Protein AF-A0A5N6RJF6-F1 (afdb_monomer)

Secondary structure (DSSP, 8-state):
----------------SSPPPPPPPHHHHHT-SS-HHHHHHHHHHTT-SSS--SSHHHHHHHHHHHHHHHHHHHHHHHHHHHHHHH-

Organism: NCBI:txid176857

Radius of gyration: 21.37 Å; Cα contacts (8 Å, |Δi|>4): 39; chains: 1; bounding box: 71×36×39 Å

Mean predicted aligned error: 12.12 Å

Foldseek 3Di:
DDDDDPPPDDPDDPPDPDDDDDDDAPCNVLVAPFRLVVQVVVCVVVCPDPDDDPCNSSVVRVVVRVVVCVVPVVVVVVVVVVVVVVD

InterPro domains:
  IPR002119 Histone H2A [PR00620] (22-44)
  IPR002119 Histone H2A [PR00620] (51-66)
  IPR002119 Histone H2A [PR00620] (66-79)
  IPR002119 Histone H2A [PTHR23430] (16-72)
  IPR002119 Histone H2A [SM00414] (11-85)
  IPR009072 Histone-fold [G3DSA:1.10.20.10] (9-7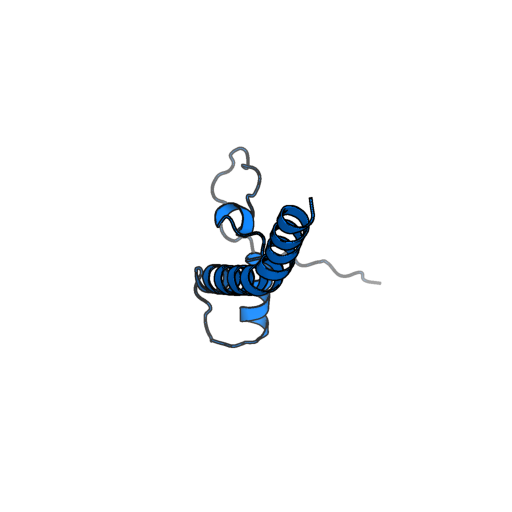6)
  IPR009072 Histone-fold [SSF47113] (9-72)
  IPR032458 Histone H2A conserved site [PS00046] (30-36)
  IPR061508 Histone H2A, histone fold [cd00074] (24-71)

Solvent-accessible surface area (backbone atoms only — not comparable to full-atom values): 5635 Å² total; per-residue (Å²): 135,88,82,79,82,84,79,84,81,76,95,75,76,88,79,67,100,61,89,79,74,82,86,76,51,66,19,69,75,66,76,44,92,42,62,21,65,59,46,43,50,46,51,61,72,66,57,80,52,100,69,81,62,86,60,53,25,51,54,54,30,51,53,54,47,49,54,52,45,63,66,53,47,57,64,56,54,49,50,53,54,53,49,63,71,74,102

pLDDT: mean 82.26, std 19.5, range [33.97, 98.25]

Nearest PDB structures (foldseek):
  8kcc-assembly1_A  TM=1.005E+00  e=2.880E-06  Arabidopsis thaliana
  9gd3-assembly1_C  TM=1.001E+00  e=8.745E-06  Xenopus laevis
  8bvw-assembly1_c  TM=9.794E-01  e=5.379E-06  Xenopus laevis
  8oos-assembly1_O  TM=9.821E-01  e=7.101E-06  Homo sapiens
  8ox1-assembly1_G  TM=9.786E-01  e=1.077E-05  Homo sapiens

Sequence (87 aa):
MEGGGKVKRGAAGRKGGGPRKKPVTRSVKAGLQFPVGRIGRYLKKGRYAQRVGTGAPVYLAAVLEYLAAEVVSPLLSLLEFFVALTI

Structure (mmCIF, N/CA/C/O backbone):
data_AF-A0A5N6RJF6-F1
#
_entry.id   AF-A0A5N6RJF6-F1
#
loop_
_atom_site.group_PDB
_atom_site.id
_atom_site.type_symbol
_atom_site.label_atom_id
_atom_site.label_alt_id
_atom_site.label_comp_id
_atom_site.label_asym_id
_atom_site.label_entity_id
_atom_site.label_seq_id
_atom_site.pdbx_PDB_ins_code
_atom_site.Cartn_x
_atom_site.Cartn_y
_atom_site.Cartn_z
_atom_site.occupancy
_atom_site.B_iso_or_equiv
_atom_site.auth_seq_id
_atom_site.auth_comp_id
_atom_site.auth_asym_id
_atom_site.auth_atom_id
_atom_site.pdbx_PDB_model_num
ATOM 1 N N . MET A 1 1 ? -37.660 -24.926 1.490 1.00 39.06 1 MET A N 1
ATOM 2 C CA . MET A 1 1 ? -36.181 -24.941 1.472 1.00 39.06 1 MET A CA 1
ATOM 3 C C . MET A 1 1 ? -35.746 -23.856 0.497 1.00 39.06 1 MET A C 1
ATOM 5 O O . MET A 1 1 ? -35.738 -24.081 -0.700 1.00 39.06 1 MET A O 1
ATOM 9 N N . GLU A 1 2 ? -35.834 -22.586 0.878 1.00 38.38 2 GLU A N 1
ATOM 10 C CA . GLU A 1 2 ? -34.824 -21.819 1.628 1.00 38.38 2 GLU A CA 1
ATOM 11 C C . GLU A 1 2 ? -33.458 -21.784 0.924 1.00 38.38 2 GLU A C 1
ATOM 13 O O . GLU A 1 2 ? -32.792 -22.802 0.773 1.00 38.38 2 GLU A O 1
ATOM 18 N N . GLY A 1 3 ? -33.071 -20.585 0.480 1.00 38.31 3 GLY A N 1
ATOM 19 C CA . GLY A 1 3 ? -31.848 -20.338 -0.280 1.00 38.31 3 GLY A CA 1
ATOM 20 C C . GLY A 1 3 ? -31.444 -18.864 -0.268 1.00 38.31 3 GLY A C 1
ATOM 21 O O . GLY A 1 3 ? -31.374 -18.230 -1.313 1.00 38.31 3 GLY A O 1
ATOM 22 N N . GLY A 1 4 ? -31.246 -18.327 0.941 1.00 34.81 4 GLY A N 1
ATOM 23 C CA . GLY A 1 4 ? -30.362 -17.209 1.301 1.00 34.81 4 GLY A CA 1
ATOM 24 C C . GLY A 1 4 ? -30.130 -16.078 0.291 1.00 34.81 4 GLY A C 1
ATOM 25 O O . GLY A 1 4 ? -29.205 -16.117 -0.522 1.00 34.81 4 GLY A O 1
ATOM 26 N N . GLY A 1 5 ? -30.873 -14.981 0.456 1.00 33.97 5 GLY A N 1
ATOM 27 C CA . GLY A 1 5 ? -30.584 -13.707 -0.194 1.00 33.97 5 GLY A CA 1
ATOM 28 C C . GLY A 1 5 ? -29.219 -13.139 0.217 1.00 33.97 5 GLY A C 1
ATOM 29 O O . GLY A 1 5 ? -28.949 -12.893 1.392 1.00 33.97 5 GLY A O 1
ATOM 30 N N . LYS A 1 6 ? -28.356 -12.852 -0.765 1.00 42.34 6 LYS A N 1
ATOM 31 C CA . LYS A 1 6 ? -27.168 -12.011 -0.555 1.00 42.34 6 LYS A CA 1
ATOM 32 C C . LYS A 1 6 ? -27.613 -10.569 -0.314 1.00 42.34 6 LYS A C 1
ATOM 34 O O . LYS A 1 6 ? -27.847 -9.808 -1.253 1.00 42.34 6 LYS A O 1
ATOM 39 N N . VAL A 1 7 ? -27.687 -10.183 0.955 1.00 43.34 7 VAL A N 1
ATOM 40 C CA . VAL A 1 7 ? -27.916 -8.801 1.384 1.00 43.34 7 VAL A CA 1
ATOM 41 C C . VAL A 1 7 ? -26.761 -7.916 0.889 1.00 43.34 7 VAL A C 1
ATOM 43 O O . VAL A 1 7 ? -25.678 -7.871 1.474 1.00 43.34 7 VAL A O 1
ATOM 46 N N . LYS A 1 8 ? -26.989 -7.181 -0.205 1.00 45.41 8 LYS A N 1
ATOM 47 C CA . LYS A 1 8 ? -26.117 -6.095 -0.678 1.00 45.41 8 LYS A CA 1
ATOM 48 C C . LYS A 1 8 ? -26.304 -4.883 0.243 1.00 45.41 8 LYS A C 1
ATOM 50 O O . LYS A 1 8 ? -27.154 -4.032 0.003 1.00 45.41 8 LYS A O 1
ATOM 55 N N . ARG A 1 9 ? -25.517 -4.801 1.319 1.00 45.62 9 ARG A N 1
ATOM 56 C CA . ARG A 1 9 ? -25.466 -3.602 2.171 1.00 45.62 9 ARG A CA 1
ATOM 57 C C . ARG A 1 9 ? -24.582 -2.521 1.548 1.00 45.62 9 ARG A C 1
ATOM 59 O O . ARG A 1 9 ? -23.419 -2.766 1.245 1.00 45.62 9 ARG A O 1
ATOM 66 N N . GLY A 1 10 ? -25.142 -1.314 1.459 1.00 39.31 10 GLY A N 1
ATOM 67 C CA . GLY A 1 10 ? -24.388 -0.061 1.490 1.00 39.31 10 GLY A CA 1
ATOM 68 C C . GLY A 1 10 ? -24.303 0.700 0.173 1.00 39.31 10 GLY A C 1
ATOM 69 O O . GLY A 1 10 ? -23.232 0.798 -0.421 1.00 39.31 10 GLY A O 1
ATOM 70 N N . ALA A 1 11 ? -25.410 1.314 -0.246 1.00 51.00 11 ALA A N 1
ATOM 71 C CA . ALA A 1 11 ? -25.389 2.442 -1.170 1.00 51.00 11 ALA A CA 1
ATOM 72 C C . ALA A 1 11 ? -24.758 3.664 -0.473 1.00 51.00 11 ALA A C 1
ATOM 74 O O . ALA A 1 11 ? -25.456 4.519 0.057 1.00 51.00 11 ALA A O 1
ATOM 75 N N . ALA A 1 12 ? -23.429 3.736 -0.445 1.00 51.31 12 ALA A N 1
ATOM 76 C CA . ALA A 1 12 ? -22.707 4.929 -0.021 1.00 51.31 12 ALA A CA 1
ATOM 77 C C . ALA A 1 12 ? -22.255 5.708 -1.264 1.00 51.31 12 ALA A C 1
ATOM 79 O O . ALA A 1 12 ? -21.364 5.274 -1.993 1.00 51.31 12 ALA A O 1
ATOM 80 N N . GLY A 1 13 ? -22.893 6.857 -1.503 1.00 50.69 13 GLY A N 1
ATOM 81 C CA . GLY A 1 13 ? -22.382 7.911 -2.383 1.00 50.69 13 GLY A CA 1
ATOM 82 C C . GLY A 1 13 ? -22.568 7.671 -3.880 1.00 50.69 13 GLY A C 1
ATOM 83 O O . GLY A 1 13 ? -21.597 7.536 -4.624 1.00 50.69 13 GLY A O 1
ATOM 84 N N . ARG A 1 14 ? -23.815 7.684 -4.363 1.00 56.19 14 ARG A N 1
ATOM 85 C CA . ARG A 1 14 ? -24.107 7.767 -5.801 1.00 56.19 14 ARG A CA 1
ATOM 86 C C . ARG A 1 14 ? -23.822 9.198 -6.277 1.00 56.19 14 ARG A C 1
ATOM 88 O O . ARG A 1 14 ? -24.732 9.995 -6.462 1.00 56.19 14 ARG A O 1
ATOM 95 N N . LYS A 1 15 ? -22.543 9.546 -6.443 1.00 56.22 15 LYS A N 1
ATOM 96 C CA . LYS A 1 15 ? -22.165 10.773 -7.149 1.00 56.22 15 LYS A CA 1
ATOM 97 C C . LYS A 1 15 ? -22.468 10.563 -8.637 1.00 56.22 15 LYS A C 1
ATOM 99 O O . LYS A 1 15 ? -21.734 9.849 -9.311 1.00 56.22 15 LYS A O 1
ATOM 10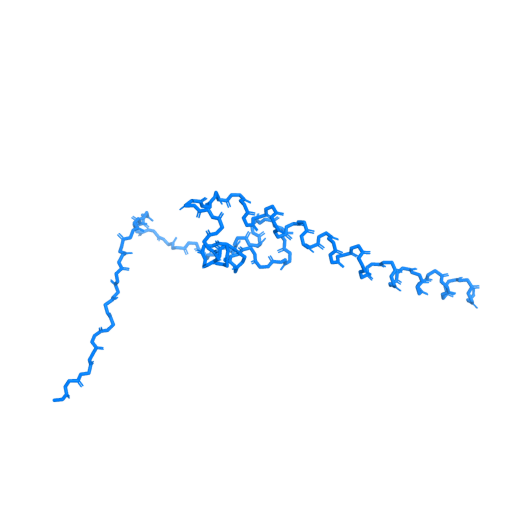4 N N . GLY A 1 16 ? -23.574 11.162 -9.081 1.00 59.38 16 GLY A N 1
ATOM 105 C CA . GLY A 1 16 ? -23.858 11.560 -10.463 1.00 59.38 16 GLY A CA 1
ATOM 106 C C . GLY A 1 16 ? -24.217 10.434 -11.431 1.00 59.38 16 GLY A C 1
ATOM 107 O O . GLY A 1 16 ? -23.367 9.633 -11.803 1.00 59.38 16 GLY A O 1
ATOM 108 N N . GLY A 1 17 ? -25.466 10.420 -11.900 1.00 62.47 17 GLY A N 1
ATOM 109 C CA . GLY A 1 17 ? -25.994 9.523 -12.937 1.00 62.47 17 GLY A CA 1
ATOM 110 C C . GLY A 1 1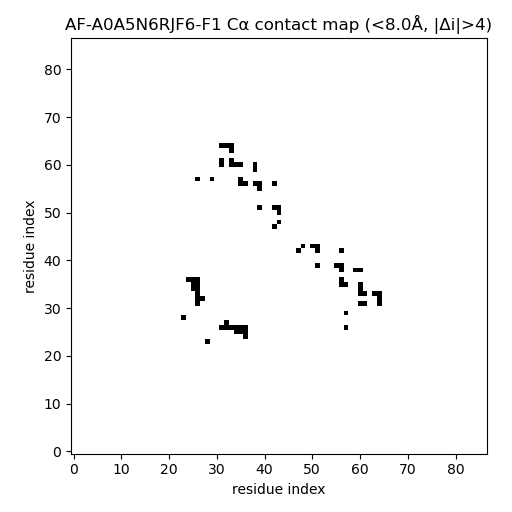7 ? -25.442 9.748 -14.353 1.00 62.47 17 GLY A C 1
ATOM 111 O O . GLY A 1 17 ? -26.177 9.566 -15.313 1.00 62.47 17 GLY A O 1
ATOM 112 N N . GLY A 1 18 ? -24.174 10.144 -14.489 1.00 77.50 18 GLY A N 1
ATOM 113 C CA . GLY A 1 18 ? -23.478 10.256 -15.772 1.00 77.50 18 GLY A CA 1
ATOM 114 C C . GLY A 1 18 ? -22.654 9.005 -16.113 1.00 77.50 18 GLY A C 1
ATOM 115 O O . GLY A 1 18 ? -22.501 8.111 -15.270 1.00 77.50 18 GLY A O 1
ATOM 116 N N . PRO A 1 19 ? -22.080 8.933 -17.329 1.00 80.81 19 PRO A N 1
ATOM 117 C CA . PRO A 1 19 ? -21.219 7.830 -17.746 1.00 80.81 19 PRO A CA 1
ATOM 118 C C . PRO A 1 19 ? -20.082 7.611 -16.740 1.00 80.81 19 PRO A C 1
ATOM 120 O O . PRO A 1 19 ? -19.287 8.510 -16.454 1.00 80.81 19 PRO A O 1
ATOM 123 N N . ARG A 1 20 ? -20.004 6.406 -16.165 1.00 79.38 20 ARG A N 1
ATOM 124 C CA . ARG A 1 20 ? -18.957 6.068 -15.194 1.00 79.38 20 ARG A CA 1
ATOM 125 C C . ARG A 1 20 ? -17.618 5.949 -15.911 1.00 79.38 20 ARG A C 1
ATOM 127 O O . ARG A 1 20 ? -17.436 5.068 -16.747 1.00 79.38 20 ARG A O 1
ATOM 134 N N . LYS A 1 21 ? -16.657 6.794 -15.529 1.00 83.81 21 LYS A N 1
ATOM 135 C CA . LYS A 1 21 ? -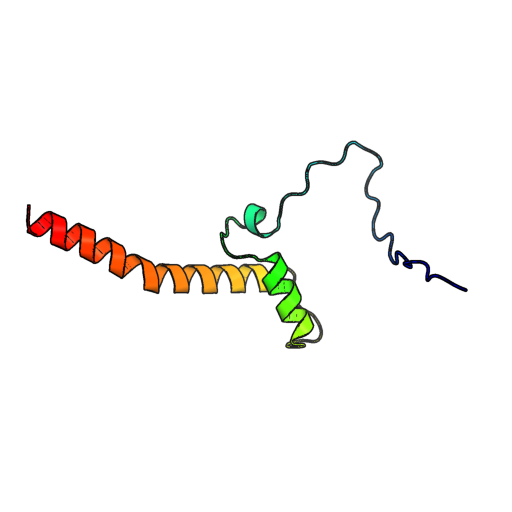15.252 6.613 -15.917 1.00 83.81 21 LYS A CA 1
ATOM 136 C C . LYS A 1 21 ? -14.766 5.243 -15.435 1.00 83.81 21 LYS A C 1
ATOM 138 O O . LYS A 1 21 ? -15.152 4.796 -14.351 1.00 83.81 21 LYS A O 1
ATOM 143 N N . LYS A 1 22 ? -13.909 4.593 -16.231 1.00 89.31 22 LYS A N 1
ATOM 144 C CA . LYS A 1 22 ? -13.286 3.321 -15.846 1.00 89.31 22 LYS A CA 1
ATOM 145 C C . LYS A 1 22 ? -12.589 3.495 -14.484 1.00 89.31 22 LYS A C 1
ATOM 147 O O . LYS A 1 22 ? -11.889 4.492 -14.291 1.00 89.31 22 LYS A O 1
ATOM 152 N N . PRO A 1 23 ? -12.797 2.579 -13.524 1.00 88.19 23 PRO A N 1
ATOM 153 C CA . PRO A 1 23 ? -12.169 2.685 -12.217 1.00 88.19 23 PRO A CA 1
ATOM 154 C C . PRO A 1 23 ? -10.652 2.530 -12.360 1.00 88.19 23 PRO A C 1
ATOM 156 O O . PRO A 1 23 ? -10.169 1.517 -12.854 1.00 88.19 23 PRO A O 1
ATOM 159 N N . VAL A 1 24 ? -9.901 3.531 -11.903 1.00 94.06 24 VAL A N 1
ATOM 160 C CA . VAL A 1 24 ? -8.437 3.464 -11.805 1.00 94.06 24 VAL A CA 1
ATOM 161 C C . VAL A 1 24 ? -8.072 2.927 -10.426 1.00 94.06 24 VAL A C 1
ATOM 163 O O . VAL A 1 24 ? -8.613 3.374 -9.410 1.00 94.06 24 VAL A O 1
ATOM 166 N N . THR A 1 25 ? -7.171 1.948 -10.375 1.00 95.25 25 THR A N 1
ATOM 167 C CA . THR A 1 25 ? -6.757 1.348 -9.104 1.00 95.25 25 THR A CA 1
ATOM 168 C C . THR A 1 25 ? -5.896 2.318 -8.297 1.00 95.25 25 THR A C 1
ATOM 170 O O . THR A 1 25 ? -5.252 3.220 -8.830 1.00 95.25 25 THR A O 1
ATOM 173 N N . ARG A 1 26 ? -5.861 2.125 -6.975 1.00 95.88 26 ARG A N 1
ATOM 174 C CA . ARG A 1 26 ? -5.031 2.956 -6.091 1.00 95.88 26 ARG A CA 1
ATOM 175 C C . ARG A 1 26 ? -3.532 2.794 -6.348 1.00 95.88 26 ARG A C 1
ATOM 177 O O . ARG A 1 26 ? -2.816 3.758 -6.139 1.00 95.88 26 ARG A O 1
ATOM 184 N N . SER A 1 27 ? -3.096 1.614 -6.791 1.00 97.50 27 SER A N 1
ATOM 185 C CA . SER A 1 27 ? -1.707 1.358 -7.192 1.00 97.50 27 SER A CA 1
ATOM 186 C C . SER A 1 27 ? -1.346 2.151 -8.441 1.00 97.50 27 SER A C 1
ATOM 188 O O . SER A 1 27 ? -0.419 2.946 -8.395 1.00 97.50 27 SER A O 1
ATOM 190 N N . VAL A 1 28 ? -2.166 2.059 -9.498 1.00 97.12 28 VAL A N 1
ATOM 191 C CA . VAL A 1 28 ? -1.958 2.827 -10.740 1.00 97.12 28 VAL A CA 1
ATOM 192 C C . VAL A 1 28 ? -1.964 4.328 -10.460 1.00 97.12 28 VAL A C 1
ATOM 194 O O . VAL A 1 28 ? -1.117 5.056 -10.958 1.00 97.12 28 VAL A O 1
ATOM 197 N N . LYS A 1 29 ? -2.878 4.801 -9.605 1.00 96.25 29 LYS A N 1
ATOM 198 C CA . LYS A 1 29 ? -2.941 6.219 -9.232 1.00 96.25 29 LYS A CA 1
ATOM 199 C C . LYS A 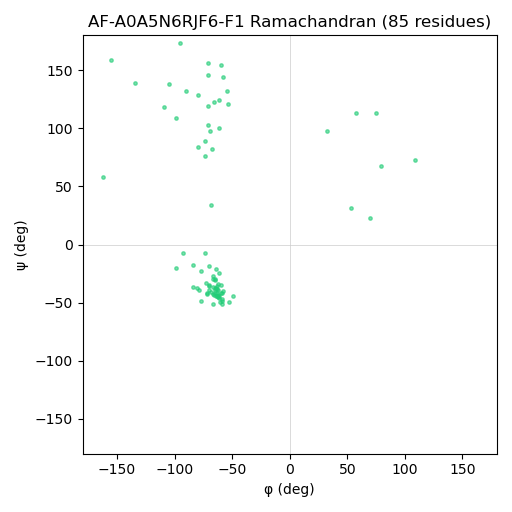1 29 ? -1.730 6.697 -8.419 1.00 96.25 29 LYS A C 1
ATOM 201 O O . LYS A 1 29 ? -1.446 7.887 -8.432 1.00 96.25 29 LYS A O 1
ATOM 206 N N . ALA A 1 30 ? -1.077 5.797 -7.687 1.00 96.62 30 ALA A N 1
ATOM 207 C CA . ALA A 1 30 ? 0.110 6.089 -6.889 1.00 96.62 30 ALA A CA 1
ATOM 208 C C . ALA A 1 30 ? 1.425 5.839 -7.648 1.00 96.62 30 ALA A C 1
ATOM 210 O O . ALA A 1 30 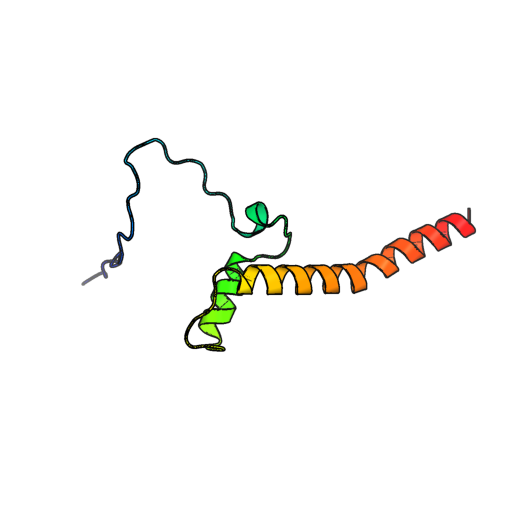? 2.476 6.156 -7.110 1.00 96.62 30 ALA A O 1
ATOM 211 N N . GLY A 1 31 ? 1.377 5.266 -8.857 1.00 97.50 31 GLY A N 1
ATOM 212 C CA . GLY A 1 31 ? 2.576 4.888 -9.610 1.00 97.50 31 GLY A CA 1
ATOM 213 C C . GLY A 1 31 ? 3.348 3.711 -9.006 1.00 97.50 31 GLY A C 1
ATOM 214 O O . GLY A 1 31 ? 4.535 3.586 -9.260 1.00 97.50 31 GLY A O 1
ATOM 215 N N . LEU A 1 32 ? 2.689 2.870 -8.204 1.00 97.25 32 LEU A N 1
ATOM 216 C CA . LEU A 1 32 ? 3.318 1.745 -7.504 1.00 97.25 32 LEU A CA 1
ATOM 217 C C . LEU A 1 32 ? 2.958 0.418 -8.172 1.00 97.25 32 LEU A C 1
ATOM 219 O O . LEU A 1 32 ? 1.781 0.185 -8.488 1.00 97.25 32 LEU A O 1
ATOM 223 N N . GLN A 1 33 ? 3.937 -0.474 -8.314 1.00 96.56 33 GLN A N 1
ATOM 224 C CA . GLN A 1 33 ? 3.710 -1.869 -8.704 1.00 96.56 33 GLN A CA 1
ATOM 225 C C . GLN A 1 33 ? 3.028 -2.650 -7.581 1.00 96.56 33 GLN A C 1
ATOM 227 O O . GLN A 1 33 ? 2.177 -3.517 -7.818 1.00 96.56 33 GLN A O 1
ATOM 232 N N . PHE A 1 34 ? 3.353 -2.324 -6.330 1.00 97.56 34 PHE A N 1
ATOM 233 C CA . PHE A 1 34 ? 2.823 -3.057 -5.191 1.00 97.56 34 PHE A CA 1
ATOM 234 C C . PHE A 1 34 ? 1.320 -2.776 -4.968 1.00 97.56 34 PHE A C 1
ATOM 236 O O . PHE A 1 34 ? 0.804 -1.672 -5.199 1.00 97.56 34 PHE A O 1
ATOM 243 N N . PRO A 1 35 ? 0.543 -3.777 -4.503 1.00 97.81 35 PRO A N 1
ATOM 244 C CA . PRO A 1 35 ? -0.914 -3.691 -4.431 1.00 97.81 35 PRO A CA 1
ATOM 245 C C . PRO A 1 35 ? -1.406 -2.885 -3.211 1.00 97.81 35 PRO A C 1
ATOM 247 O O . PRO A 1 35 ? -1.847 -3.450 -2.204 1.00 97.81 35 PRO A O 1
ATOM 250 N N . VAL A 1 36 ? -1.452 -1.555 -3.333 1.00 98.25 36 VAL A N 1
ATOM 251 C CA . VAL A 1 36 ? -1.927 -0.590 -2.315 1.00 98.25 36 VAL A CA 1
ATOM 252 C C . VAL A 1 36 ? -3.292 -0.975 -1.728 1.00 98.25 36 VAL A C 1
ATOM 254 O O . VAL A 1 36 ? -3.517 -0.917 -0.517 1.00 98.25 36 VAL A O 1
ATOM 257 N N . GLY A 1 37 ? -4.241 -1.389 -2.577 1.00 97.12 37 GLY A N 1
ATOM 258 C CA . GLY A 1 37 ? -5.587 -1.770 -2.131 1.00 97.12 37 GLY A CA 1
ATOM 259 C C . GLY A 1 37 ? -5.594 -3.000 -1.215 1.00 97.12 37 GLY A C 1
ATOM 260 O O . GLY A 1 37 ? -6.346 -3.045 -0.238 1.00 97.12 37 GLY A O 1
ATOM 261 N N . ARG A 1 38 ? -4.726 -3.978 -1.497 1.00 97.94 38 ARG A N 1
ATOM 262 C CA . ARG A 1 38 ? -4.582 -5.204 -0.700 1.00 97.94 38 ARG A CA 1
ATOM 263 C C . ARG A 1 38 ? -3.909 -4.906 0.637 1.00 97.94 38 ARG A C 1
ATOM 265 O O . ARG A 1 38 ? -4.399 -5.366 1.665 1.00 97.94 38 ARG A O 1
ATOM 272 N N . ILE A 1 39 ? -2.866 -4.079 0.623 1.00 97.75 39 ILE A N 1
ATOM 273 C CA . ILE A 1 39 ? -2.161 -3.623 1.827 1.00 97.75 39 ILE A CA 1
ATOM 274 C C . ILE A 1 39 ? -3.131 -2.899 2.766 1.00 97.75 39 ILE A C 1
ATOM 276 O O . ILE A 1 39 ? -3.242 -3.254 3.936 1.00 97.75 39 ILE A O 1
ATOM 280 N N . GLY A 1 40 ? -3.946 -1.976 2.246 1.00 97.44 40 GLY A N 1
ATOM 281 C CA . GLY A 1 40 ? -4.962 -1.290 3.052 1.00 97.44 40 GLY A CA 1
ATOM 282 C C . GLY A 1 40 ? -5.991 -2.231 3.688 1.00 97.44 40 GLY A C 1
ATOM 283 O O . GLY A 1 40 ? -6.433 -1.99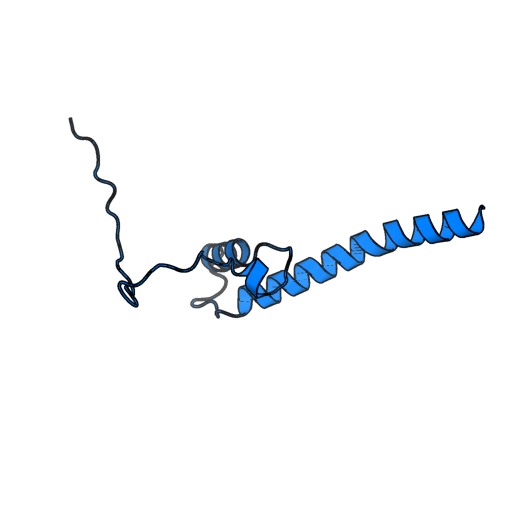5 4.814 1.00 97.44 40 GLY A O 1
ATOM 284 N N . ARG A 1 41 ? -6.361 -3.319 3.002 1.00 97.38 41 ARG A N 1
ATOM 285 C CA . ARG A 1 41 ? -7.233 -4.359 3.567 1.00 97.38 41 ARG A CA 1
ATOM 286 C C . ARG A 1 41 ? -6.546 -5.108 4.710 1.00 97.38 41 ARG A C 1
ATOM 288 O O . ARG A 1 41 ? -7.193 -5.362 5.724 1.00 97.38 41 ARG A O 1
ATOM 295 N N . TYR A 1 42 ? -5.266 -5.447 4.567 1.00 97.62 42 TYR A N 1
ATOM 296 C CA . TYR A 1 42 ? -4.512 -6.135 5.616 1.00 97.62 42 TYR A CA 1
ATOM 297 C C . TYR A 1 42 ? -4.232 -5.251 6.826 1.00 97.62 42 TYR A C 1
ATOM 299 O O . TYR A 1 42 ? -4.394 -5.733 7.941 1.00 97.62 42 TYR A O 1
ATOM 307 N N . LEU A 1 43 ? -3.978 -3.954 6.637 1.00 97.00 43 LEU A N 1
ATOM 308 C CA . LEU A 1 43 ? -3.854 -3.012 7.754 1.00 97.00 43 LEU A CA 1
ATOM 309 C C . LEU A 1 43 ? -5.123 -2.974 8.622 1.00 97.00 43 LEU A C 1
ATOM 311 O O . LEU A 1 43 ? -5.046 -2.956 9.847 1.00 97.00 43 LEU A O 1
ATOM 315 N N . LYS A 1 44 ? -6.305 -3.028 7.995 1.00 95.94 44 LYS A N 1
ATOM 316 C CA . LYS A 1 44 ? -7.586 -3.101 8.716 1.00 95.94 44 LYS A CA 1
ATOM 317 C C . LYS A 1 44 ? -7.815 -4.463 9.370 1.00 95.94 44 LYS A C 1
ATOM 319 O O . LYS A 1 44 ? -8.288 -4.520 10.500 1.00 95.94 44 LYS A O 1
ATOM 324 N N . LYS A 1 45 ? -7.490 -5.558 8.671 1.00 96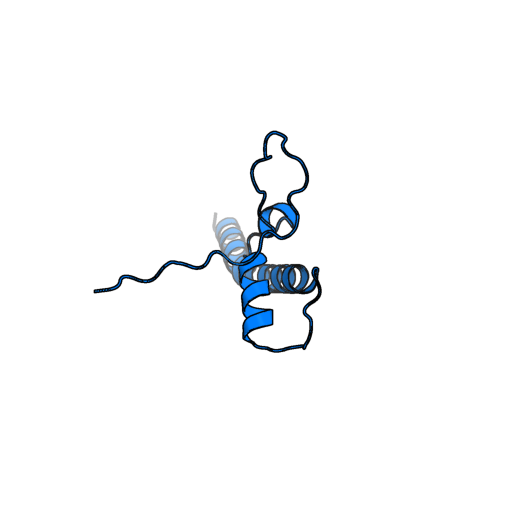.81 45 LYS A N 1
ATOM 325 C CA . LYS A 1 45 ? -7.652 -6.922 9.202 1.00 96.81 45 LYS A CA 1
ATOM 326 C C . LYS A 1 45 ? -6.739 -7.174 10.406 1.00 96.81 45 LYS A C 1
ATOM 328 O O . LYS A 1 45 ? -7.175 -7.820 11.349 1.00 96.81 45 LYS A O 1
ATOM 333 N N . GLY A 1 46 ? -5.519 -6.638 10.379 1.00 96.69 46 GLY A N 1
ATOM 334 C CA . GLY A 1 46 ? -4.537 -6.764 11.456 1.00 96.69 46 GLY A CA 1
ATOM 335 C C . GLY A 1 46 ? -4.840 -5.929 12.700 1.00 96.69 46 GLY A C 1
ATOM 336 O O . GLY A 1 46 ? -4.163 -6.102 13.702 1.00 96.69 46 GLY A O 1
ATOM 337 N N . ARG A 1 47 ? -5.856 -5.048 12.667 1.00 95.50 47 ARG A N 1
ATOM 338 C CA . ARG A 1 47 ? -6.265 -4.199 13.805 1.00 95.50 47 ARG A CA 1
ATOM 339 C C . ARG A 1 47 ? -5.113 -3.376 14.415 1.00 95.50 47 ARG A C 1
ATOM 341 O O . ARG A 1 47 ? -5.154 -3.057 15.594 1.00 95.50 47 ARG A O 1
ATOM 348 N N . TYR A 1 48 ? -4.127 -2.979 13.604 1.00 95.12 48 TYR A N 1
ATOM 349 C CA . TYR A 1 48 ? -2.953 -2.213 14.059 1.00 95.12 48 TYR A CA 1
ATOM 350 C C . TYR A 1 48 ? -3.293 -0.820 14.610 1.00 95.12 48 TYR A C 1
ATOM 352 O O . TYR A 1 48 ? -2.502 -0.227 15.331 1.00 95.12 48 TYR A O 1
ATOM 360 N N . ALA A 1 49 ? -4.460 -0.284 14.251 1.00 95.25 49 ALA A N 1
ATOM 361 C CA . ALA A 1 49 ? -4.997 0.957 14.787 1.00 95.25 49 ALA A CA 1
ATOM 362 C C . ALA A 1 49 ? -6.525 0.965 14.655 1.00 95.25 49 ALA A C 1
ATOM 364 O O . ALA A 1 49 ? -7.090 0.294 13.784 1.00 95.25 49 ALA A O 1
ATOM 365 N N . GLN A 1 50 ? -7.199 1.788 15.464 1.00 95.19 50 GLN A N 1
ATOM 366 C CA . GLN A 1 50 ? -8.651 1.988 15.375 1.00 95.19 50 GLN A CA 1
ATOM 367 C C . GLN A 1 50 ? -9.068 2.589 14.020 1.00 95.19 50 GLN A C 1
ATOM 369 O O . GLN A 1 50 ? -10.135 2.278 13.486 1.00 95.19 50 GLN A O 1
ATOM 374 N N . ARG A 1 51 ? -8.220 3.447 13.439 1.00 95.56 51 ARG A N 1
ATOM 375 C CA . ARG A 1 51 ? -8.408 4.043 12.113 1.00 95.56 51 ARG A CA 1
ATOM 376 C C . ARG A 1 51 ? -7.106 3.969 11.329 1.00 95.56 51 ARG A C 1
ATOM 378 O O . ARG A 1 51 ? -6.038 4.243 11.857 1.00 95.56 51 ARG A O 1
ATOM 385 N N . VAL A 1 52 ? -7.218 3.638 10.047 1.00 95.62 52 VAL A N 1
ATOM 386 C CA . VAL A 1 52 ? -6.092 3.627 9.107 1.00 95.62 52 VAL A CA 1
ATOM 387 C C . VAL A 1 52 ? -6.278 4.793 8.145 1.00 95.62 52 VAL A C 1
ATOM 389 O O . VAL A 1 52 ? -7.282 4.840 7.426 1.00 95.62 52 VAL A O 1
ATOM 392 N N . GLY A 1 53 ? -5.328 5.730 8.145 1.00 96.12 53 GLY A N 1
ATOM 393 C CA . GLY A 1 53 ? -5.326 6.879 7.240 1.00 96.12 53 GLY A CA 1
ATOM 394 C C . GLY A 1 53 ? -5.306 6.460 5.768 1.00 96.12 53 GLY A C 1
ATOM 395 O O . GLY A 1 53 ? -4.832 5.380 5.408 1.00 96.12 53 GLY A O 1
ATOM 396 N N . THR A 1 54 ? -5.816 7.316 4.882 1.00 94.00 54 THR A N 1
ATOM 397 C CA . THR A 1 54 ? -5.881 7.016 3.442 1.00 94.00 54 THR A CA 1
ATOM 398 C C . THR A 1 54 ? -4.493 6.853 2.824 1.00 94.00 54 THR A C 1
ATOM 400 O O . THR A 1 54 ? -4.329 5.976 1.977 1.00 94.00 54 THR A O 1
ATOM 403 N N . GLY A 1 55 ? -3.499 7.625 3.274 1.00 96.94 55 GLY A N 1
ATOM 404 C CA . GLY A 1 55 ? -2.110 7.557 2.806 1.00 96.94 55 GLY A CA 1
ATOM 405 C C . GLY A 1 55 ? -1.296 6.381 3.355 1.00 96.94 55 GLY A C 1
ATOM 406 O O . GLY A 1 55 ? -0.366 5.937 2.693 1.00 96.94 55 GLY A O 1
ATOM 407 N N . ALA A 1 56 ? -1.678 5.807 4.500 1.00 97.75 56 ALA A N 1
ATOM 408 C CA . ALA A 1 56 ? -0.924 4.730 5.153 1.00 97.75 56 ALA A CA 1
ATOM 409 C C . ALA A 1 56 ? -0.606 3.529 4.232 1.00 97.75 56 ALA A C 1
ATOM 411 O O . ALA A 1 56 ? 0.560 3.152 4.131 1.00 97.75 56 ALA A O 1
ATOM 412 N N . PRO A 1 57 ? -1.572 2.942 3.493 1.00 97.75 57 PRO A N 1
ATOM 413 C CA . PRO A 1 57 ? -1.258 1.845 2.579 1.00 97.75 57 PRO A CA 1
ATOM 414 C C . PRO A 1 57 ? -0.457 2.263 1.342 1.00 97.75 57 PRO A C 1
ATOM 416 O O . PRO A 1 57 ? 0.088 1.387 0.684 1.00 97.75 57 PRO A O 1
ATOM 419 N N . VAL A 1 58 ? -0.423 3.554 0.989 1.00 98.19 58 VAL A N 1
ATOM 420 C CA . VAL A 1 58 ? 0.403 4.058 -0.123 1.00 98.19 58 VAL A CA 1
ATOM 421 C C . VAL A 1 58 ? 1.852 4.145 0.334 1.00 98.19 58 VAL A C 1
ATOM 423 O O . VAL A 1 58 ? 2.724 3.599 -0.327 1.00 98.19 58 VAL A O 1
ATOM 426 N N . TYR A 1 59 ? 2.082 4.750 1.501 1.00 98.06 59 TYR A N 1
ATOM 427 C CA . TYR A 1 59 ? 3.412 4.858 2.090 1.00 98.06 59 TYR A CA 1
ATOM 428 C C . TYR A 1 59 ? 4.034 3.479 2.330 1.00 98.06 59 TYR A C 1
ATOM 430 O O . TYR A 1 59 ? 5.139 3.211 1.874 1.00 98.06 59 TYR A O 1
ATOM 438 N N . LEU A 1 60 ? 3.286 2.563 2.954 1.00 97.88 60 LEU A N 1
ATOM 439 C CA . LEU A 1 60 ? 3.776 1.207 3.192 1.00 97.88 60 LEU A CA 1
ATOM 440 C C . LEU A 1 60 ? 4.066 0.455 1.884 1.00 97.88 60 LEU A C 1
ATOM 442 O O . LEU A 1 60 ? 5.056 -0.260 1.803 1.00 97.88 60 LEU A O 1
ATOM 446 N N . ALA A 1 61 ? 3.229 0.617 0.855 1.00 98.06 61 ALA A N 1
ATOM 447 C CA . ALA A 1 61 ? 3.488 0.010 -0.448 1.00 98.06 61 ALA A CA 1
ATOM 448 C C . ALA A 1 61 ? 4.779 0.545 -1.079 1.00 98.06 61 ALA A C 1
ATOM 450 O O . ALA A 1 61 ? 5.568 -0.255 -1.564 1.00 98.06 61 ALA A O 1
ATOM 451 N N . ALA A 1 62 ? 5.008 1.859 -1.019 1.00 98.00 62 ALA A N 1
ATOM 452 C CA . ALA A 1 62 ? 6.205 2.489 -1.565 1.00 98.00 62 ALA A CA 1
ATOM 453 C C . ALA A 1 62 ? 7.483 2.008 -0.864 1.00 98.00 62 ALA A C 1
ATOM 455 O O . ALA A 1 62 ? 8.447 1.661 -1.534 1.00 98.00 62 ALA A O 1
ATOM 456 N N . VAL A 1 63 ? 7.477 1.922 0.471 1.00 97.69 63 VAL A N 1
ATOM 457 C CA . VAL A 1 63 ? 8.634 1.424 1.234 1.00 97.69 63 VAL A CA 1
ATOM 458 C C . VAL A 1 63 ? 8.918 -0.043 0.911 1.00 97.69 63 VAL A C 1
ATOM 460 O O . VAL A 1 63 ? 10.065 -0.412 0.690 1.00 97.69 63 VAL A O 1
ATOM 463 N N . LEU A 1 64 ? 7.885 -0.887 0.847 1.00 96.12 64 LEU A N 1
ATOM 464 C CA . LEU A 1 64 ? 8.061 -2.300 0.503 1.00 96.12 64 LEU A CA 1
ATOM 465 C C . LEU A 1 64 ? 8.565 -2.492 -0.933 1.00 96.12 64 LEU A C 1
ATOM 467 O O . LEU A 1 64 ? 9.391 -3.367 -1.172 1.00 96.12 64 LEU A O 1
ATOM 471 N N . GLU A 1 65 ? 8.072 -1.688 -1.874 1.00 95.50 65 GLU A N 1
ATOM 472 C CA . GLU A 1 65 ? 8.515 -1.712 -3.268 1.00 95.50 65 GLU A CA 1
ATOM 473 C C . GLU A 1 65 ? 9.970 -1.259 -3.395 1.00 95.50 65 GLU A C 1
ATOM 475 O O . GLU A 1 65 ? 10.756 -1.927 -4.060 1.00 95.50 65 GLU A O 1
ATOM 480 N N . TYR A 1 66 ? 10.342 -0.190 -2.688 1.00 95.12 66 TYR A N 1
ATOM 481 C CA . TYR A 1 66 ? 11.717 0.292 -2.613 1.00 95.12 66 TYR A CA 1
ATOM 482 C C . TYR A 1 66 ? 12.667 -0.779 -2.063 1.00 95.12 66 TYR A C 1
ATOM 484 O O . TYR A 1 66 ? 13.652 -1.109 -2.713 1.00 95.12 66 TYR A O 1
ATOM 492 N N . LEU A 1 67 ? 12.341 -1.387 -0.919 1.00 94.06 67 LEU A N 1
ATOM 493 C CA . LEU A 1 67 ? 13.186 -2.426 -0.320 1.00 94.06 67 LEU A CA 1
ATOM 494 C C . LEU A 1 67 ? 13.304 -3.664 -1.219 1.00 94.06 67 LEU A C 1
ATOM 496 O O . LEU A 1 67 ? 14.375 -4.255 -1.326 1.00 94.06 67 LEU A O 1
ATOM 500 N N . ALA A 1 68 ? 12.217 -4.061 -1.886 1.00 91.81 68 ALA A N 1
ATOM 501 C CA . ALA A 1 68 ? 12.258 -5.168 -2.836 1.00 91.81 68 ALA A CA 1
ATOM 502 C C . ALA A 1 68 ? 13.149 -4.839 -4.043 1.00 91.81 68 ALA A C 1
ATOM 504 O O . ALA A 1 68 ? 13.929 -5.688 -4.474 1.00 91.81 68 ALA A O 1
ATOM 505 N N . ALA A 1 69 ? 13.064 -3.612 -4.562 1.00 89.94 69 ALA A N 1
ATOM 506 C CA . ALA A 1 69 ? 13.931 -3.147 -5.635 1.00 89.94 69 ALA A CA 1
ATOM 507 C C . ALA A 1 69 ? 15.399 -3.109 -5.193 1.00 89.94 69 ALA A C 1
ATOM 509 O O . ALA A 1 69 ? 16.256 -3.568 -5.935 1.00 89.94 69 ALA A O 1
ATOM 510 N N . GLU A 1 70 ? 15.699 -2.647 -3.981 1.00 85.50 70 GLU A N 1
ATOM 511 C CA . GLU A 1 70 ? 17.070 -2.564 -3.472 1.00 85.50 70 GLU A CA 1
ATOM 512 C C . GLU A 1 70 ? 17.720 -3.939 -3.260 1.00 85.50 70 GLU A C 1
ATOM 514 O O . GLU A 1 70 ? 18.922 -4.077 -3.445 1.00 85.50 70 GLU A O 1
ATOM 519 N N . VAL A 1 71 ? 16.948 -4.983 -2.944 1.00 83.88 71 VAL A N 1
ATOM 520 C CA . VAL A 1 71 ? 17.484 -6.352 -2.830 1.00 83.88 71 VAL A CA 1
ATOM 521 C C . VAL A 1 71 ? 17.642 -7.020 -4.203 1.00 83.88 71 VAL A C 1
ATOM 523 O O . VAL A 1 71 ? 18.601 -7.757 -4.426 1.00 83.88 71 VAL A O 1
ATOM 526 N N . VAL A 1 72 ? 16.719 -6.775 -5.138 1.00 79.19 72 VAL A N 1
ATOM 527 C CA . VAL A 1 72 ? 16.712 -7.430 -6.462 1.00 79.19 72 VAL A CA 1
ATOM 528 C C . VAL A 1 72 ? 17.623 -6.724 -7.475 1.00 79.19 72 VAL A C 1
ATOM 530 O O . VAL A 1 72 ? 18.270 -7.382 -8.287 1.00 79.19 72 VAL A O 1
ATOM 533 N N . SER A 1 73 ? 17.704 -5.394 -7.435 1.00 77.50 73 SER A N 1
ATOM 534 C CA . SER A 1 73 ? 18.468 -4.578 -8.385 1.00 77.50 73 SER A CA 1
ATOM 535 C C . SER A 1 73 ? 19.981 -4.846 -8.399 1.00 77.50 73 SER A C 1
ATOM 537 O O . SER A 1 73 ? 20.518 -4.977 -9.500 1.00 77.50 73 SER A O 1
ATOM 539 N N . PRO A 1 74 ? 20.702 -4.944 -7.262 1.00 75.94 74 PRO A N 1
ATOM 540 C CA . PRO A 1 74 ? 22.152 -5.121 -7.290 1.00 75.94 74 PRO A CA 1
ATOM 541 C C . PRO A 1 74 ? 22.563 -6.459 -7.907 1.00 75.94 74 PRO A C 1
ATOM 543 O O . PRO A 1 74 ? 23.610 -6.531 -8.537 1.00 75.94 74 PRO A O 1
ATOM 546 N N . LEU A 1 75 ? 21.732 -7.500 -7.793 1.00 70.88 75 LEU A N 1
ATOM 547 C CA . LEU A 1 75 ? 21.996 -8.810 -8.399 1.00 70.88 75 LEU A CA 1
ATOM 548 C C . LEU A 1 75 ? 21.975 -8.756 -9.932 1.00 70.88 75 LEU A C 1
ATOM 550 O O . LEU A 1 75 ? 22.775 -9.426 -10.580 1.00 70.88 75 LEU A O 1
ATOM 554 N N . LEU A 1 76 ? 21.090 -7.943 -10.511 1.00 70.94 76 LEU A N 1
ATOM 555 C CA . LEU A 1 76 ? 20.993 -7.784 -11.961 1.00 70.94 76 LEU A CA 1
ATOM 556 C C . LEU A 1 76 ? 22.085 -6.850 -12.500 1.00 70.94 76 LEU A C 1
ATOM 558 O O . LEU A 1 76 ? 22.680 -7.133 -13.537 1.00 70.94 76 LEU A O 1
ATOM 562 N N . SER A 1 77 ? 22.397 -5.770 -11.776 1.00 76.81 77 SER A N 1
ATOM 563 C CA . SER A 1 77 ? 23.426 -4.817 -12.202 1.00 76.81 77 SER A CA 1
ATOM 564 C C . SER A 1 77 ? 24.846 -5.363 -12.051 1.00 76.81 77 SER A C 1
ATOM 566 O O . SER A 1 77 ? 25.705 -5.029 -12.861 1.00 76.81 77 SER A O 1
ATOM 568 N N . LEU A 1 78 ? 25.111 -6.208 -11.044 1.00 77.31 78 LEU A N 1
ATOM 569 C CA . LEU A 1 78 ? 26.402 -6.893 -10.935 1.00 77.31 78 LEU A CA 1
ATOM 570 C C . LEU A 1 78 ? 26.634 -7.794 -12.149 1.00 77.31 78 LEU A C 1
ATOM 572 O O . LEU A 1 78 ? 27.725 -7.787 -12.701 1.00 77.31 78 LEU A O 1
ATOM 576 N N . LEU A 1 79 ? 25.621 -8.559 -12.569 1.00 78.06 79 LEU A N 1
ATOM 577 C CA . LEU A 1 79 ? 25.755 -9.485 -13.690 1.00 78.06 79 LEU A CA 1
ATOM 578 C C . LEU A 1 79 ? 26.070 -8.741 -14.994 1.00 78.06 79 LEU A C 1
ATOM 580 O O . LEU A 1 79 ? 26.995 -9.131 -15.694 1.00 78.06 79 LEU A O 1
ATOM 584 N N . GLU A 1 80 ? 25.373 -7.638 -15.271 1.00 82.75 80 GLU A N 1
ATOM 585 C CA . GLU A 1 80 ? 25.668 -6.755 -16.410 1.00 82.75 80 GLU A CA 1
ATOM 586 C C . GLU A 1 80 ? 27.091 -6.171 -16.333 1.00 82.75 80 GLU A C 1
ATOM 588 O O . GLU A 1 80 ? 27.809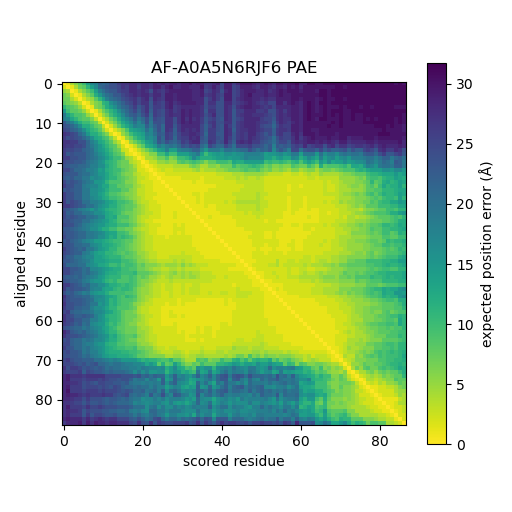 -6.157 -17.330 1.00 82.75 80 GLU A O 1
ATOM 593 N N . PHE A 1 81 ? 27.544 -5.749 -15.147 1.00 83.12 81 PHE A N 1
ATOM 594 C CA . PHE A 1 81 ? 28.892 -5.201 -14.956 1.00 83.12 81 PHE A CA 1
ATOM 595 C C . PHE A 1 81 ? 29.998 -6.256 -15.132 1.00 83.12 81 PHE A C 1
ATOM 597 O O . PHE A 1 81 ? 31.020 -5.987 -15.758 1.00 83.12 81 PHE A O 1
ATOM 604 N N . PHE A 1 82 ? 29.797 -7.473 -14.619 1.00 85.31 82 PHE A N 1
ATOM 605 C CA . PHE A 1 82 ? 30.734 -8.588 -14.796 1.00 85.31 82 PHE A CA 1
ATOM 606 C C . PHE A 1 82 ? 30.757 -9.099 -16.235 1.00 85.31 82 PHE A C 1
ATOM 608 O O . PHE A 1 82 ? 31.833 -9.397 -16.753 1.00 85.31 82 PHE A O 1
ATOM 615 N N . VAL A 1 83 ? 29.598 -9.164 -16.894 1.00 83.88 83 VAL A N 1
ATOM 616 C CA . VAL A 1 83 ? 29.518 -9.485 -18.320 1.00 83.88 83 VAL A CA 1
ATOM 617 C C . VAL A 1 83 ? 30.291 -8.432 -19.113 1.00 83.88 83 VAL A C 1
ATOM 619 O O . VAL A 1 83 ? 31.195 -8.818 -19.839 1.00 83.88 83 VAL A O 1
ATOM 622 N N . ALA A 1 84 ? 30.066 -7.133 -18.882 1.00 79.62 84 ALA A N 1
ATOM 623 C CA . ALA A 1 84 ? 30.788 -6.045 -19.554 1.00 79.62 84 ALA A CA 1
ATOM 624 C C . ALA A 1 84 ? 32.312 -6.024 -19.312 1.00 79.62 84 ALA A C 1
ATOM 626 O O . ALA A 1 84 ? 33.039 -5.476 -20.130 1.00 79.62 84 ALA A O 1
ATOM 627 N N . LEU A 1 85 ? 32.800 -6.598 -18.208 1.00 82.88 85 LEU A N 1
ATOM 628 C CA . LEU A 1 85 ? 34.235 -6.758 -17.929 1.00 82.88 85 LEU A CA 1
ATOM 629 C C . LEU A 1 85 ? 34.855 -8.002 -18.583 1.00 82.88 85 LEU A C 1
ATOM 631 O O . LEU A 1 85 ? 36.079 -8.109 -18.639 1.00 82.88 85 LEU A O 1
ATOM 635 N N . THR A 1 86 ? 34.030 -8.963 -19.001 1.00 84.56 86 THR A N 1
ATOM 636 C CA . THR A 1 86 ? 34.485 -10.245 -19.561 1.00 84.56 86 THR A CA 1
ATOM 637 C C . THR A 1 86 ? 34.453 -10.254 -21.095 1.00 84.56 86 THR A C 1
ATOM 639 O O . THR A 1 86 ? 35.139 -11.081 -21.698 1.00 84.56 86 THR A O 1
ATOM 642 N N . ILE A 1 87 ? 33.675 -9.361 -21.724 1.00 76.88 87 ILE A N 1
ATOM 643 C CA . ILE A 1 87 ? 33.670 -9.130 -23.184 1.00 76.88 87 ILE A CA 1
ATOM 644 C C . ILE A 1 87 ? 34.670 -8.054 -23.599 1.00 76.88 87 ILE A C 1
ATOM 646 O O . ILE A 1 87 ? 34.898 -7.115 -22.807 1.00 76.88 87 ILE A O 1
#